Protein AF-A0A7S1YL96-F1 (afdb_monomer_lite)

Structure (mmCIF, N/CA/C/O backbone):
data_AF-A0A7S1YL96-F1
#
_entry.id   AF-A0A7S1YL96-F1
#
loop_
_atom_site.group_PDB
_atom_site.id
_atom_site.type_symbol
_atom_site.label_atom_id
_atom_site.label_alt_id
_atom_site.label_comp_id
_atom_site.label_asym_id
_atom_site.label_entity_id
_atom_site.label_seq_id
_atom_site.pdbx_PDB_ins_code
_atom_site.Cartn_x
_atom_site.Cartn_y
_atom_site.Cartn_z
_atom_site.occupancy
_atom_site.B_iso_or_equiv
_atom_site.auth_seq_id
_atom_site.auth_comp_id
_atom_site.auth_asym_id
_atom_site.auth_atom_id
_atom_site.pdbx_PDB_model_num
ATOM 1 N N . GLY A 1 1 ? -13.600 7.375 5.230 1.00 95.00 1 GLY A N 1
ATOM 2 C CA . GLY A 1 1 ? -12.886 7.083 3.982 1.00 95.00 1 GLY A CA 1
ATOM 3 C C . GLY A 1 1 ? -12.081 5.820 4.158 1.00 95.00 1 GLY A C 1
ATOM 4 O O . GLY A 1 1 ? -11.475 5.630 5.206 1.00 95.00 1 GLY A O 1
ATOM 5 N N . SER A 1 2 ? -12.085 4.981 3.136 1.00 96.31 2 SER A N 1
ATOM 6 C CA . SER A 1 2 ? -11.502 3.637 3.082 1.00 96.31 2 SER A CA 1
ATOM 7 C C . SER A 1 2 ? -10.319 3.563 2.106 1.00 96.31 2 SER A C 1
ATOM 9 O O . SER A 1 2 ? -10.085 2.557 1.444 1.00 96.31 2 SER A O 1
ATOM 11 N N . GLY A 1 3 ? -9.554 4.652 2.008 1.00 94.75 3 GLY A N 1
ATOM 12 C CA . GLY A 1 3 ? -8.243 4.634 1.361 1.00 94.75 3 GLY A CA 1
ATOM 13 C C . GLY A 1 3 ? -7.194 3.932 2.224 1.00 94.75 3 GLY A C 1
ATOM 14 O O . GLY A 1 3 ? -7.450 3.626 3.390 1.00 94.75 3 GLY A O 1
ATOM 15 N N . LEU A 1 4 ? -5.990 3.763 1.672 1.00 93.19 4 LEU A N 1
ATOM 16 C CA . LEU A 1 4 ? -4.865 3.076 2.316 1.00 93.19 4 LEU A CA 1
ATOM 17 C C . LEU A 1 4 ? -4.662 3.492 3.783 1.00 93.19 4 LEU A C 1
ATOM 19 O O . LEU A 1 4 ? -4.695 2.653 4.670 1.00 93.19 4 LEU A O 1
ATOM 23 N N . ALA A 1 5 ? -4.559 4.795 4.063 1.00 95.00 5 ALA A N 1
ATOM 24 C CA . ALA A 1 5 ? -4.358 5.296 5.426 1.00 95.00 5 ALA A CA 1
ATOM 25 C C . ALA A 1 5 ? -5.534 4.988 6.375 1.00 95.00 5 ALA A C 1
ATOM 27 O O . ALA A 1 5 ? -5.323 4.644 7.538 1.00 95.00 5 ALA A O 1
ATOM 28 N N . GLY A 1 6 ? -6.772 5.104 5.883 1.00 97.38 6 GLY A N 1
ATOM 29 C CA . GLY A 1 6 ? -7.975 4.835 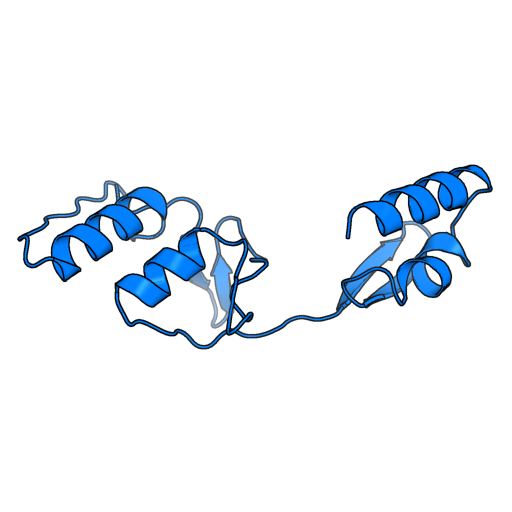6.673 1.00 97.38 6 GLY A CA 1
ATOM 30 C C . GLY A 1 6 ? -8.118 3.352 7.006 1.00 97.38 6 GLY A C 1
ATOM 31 O O . GLY A 1 6 ? -8.385 3.008 8.155 1.00 97.38 6 GLY A O 1
ATOM 32 N N . LEU A 1 7 ? -7.871 2.484 6.021 1.00 96.94 7 LEU A N 1
ATOM 33 C CA . LEU A 1 7 ? -7.883 1.035 6.203 1.00 96.94 7 LEU A CA 1
ATOM 34 C C . LEU A 1 7 ? -6.730 0.560 7.089 1.00 96.94 7 LEU A C 1
ATOM 36 O O . LEU A 1 7 ? -6.976 -0.243 7.978 1.00 96.94 7 LEU A O 1
ATOM 40 N N . SER A 1 8 ? -5.517 1.103 6.943 1.00 96.94 8 SER A N 1
ATOM 41 C CA . SER A 1 8 ? -4.398 0.782 7.839 1.00 96.94 8 SER A CA 1
ATOM 42 C C . SER A 1 8 ? -4.710 1.136 9.291 1.00 96.94 8 SER A C 1
ATOM 44 O O . SER A 1 8 ? -4.498 0.324 10.187 1.00 96.94 8 SER A O 1
ATOM 46 N N . CYS A 1 9 ? -5.261 2.328 9.539 1.00 97.69 9 CYS A N 1
ATOM 47 C CA . CYS A 1 9 ? -5.671 2.738 10.882 1.00 97.69 9 CYS A CA 1
ATOM 48 C C . CYS A 1 9 ? -6.765 1.815 11.443 1.00 97.69 9 CYS A C 1
ATOM 50 O O . CYS A 1 9 ? -6.659 1.333 12.571 1.00 97.69 9 CYS A O 1
ATOM 52 N N . ALA A 1 10 ? -7.792 1.526 10.640 1.00 98.19 10 ALA A N 1
ATOM 53 C CA . ALA A 1 10 ? -8.884 0.649 11.038 1.00 98.19 10 ALA A CA 1
ATOM 54 C C . ALA A 1 10 ? -8.411 -0.779 11.336 1.00 98.19 10 ALA A C 1
ATOM 56 O O . ALA A 1 10 ? -8.838 -1.353 12.336 1.00 98.19 10 ALA A O 1
ATOM 57 N N . ALA A 1 11 ? -7.513 -1.327 10.514 1.00 97.75 11 ALA A N 1
ATOM 58 C CA . ALA A 1 11 ? -6.943 -2.656 10.692 1.00 97.75 11 ALA A CA 1
ATOM 59 C C . ALA A 1 11 ? -6.138 -2.744 11.994 1.00 97.75 11 ALA A C 1
ATOM 61 O O . ALA A 1 11 ? -6.393 -3.630 12.804 1.00 97.75 11 ALA A O 1
ATOM 62 N N . LEU A 1 12 ? -5.254 -1.775 12.259 1.00 98.19 12 LEU A N 1
ATOM 63 C CA . LEU A 1 12 ? -4.472 -1.725 13.500 1.00 98.19 12 LEU A CA 1
ATOM 64 C C . LEU A 1 12 ? -5.364 -1.613 14.745 1.00 98.19 12 LEU A C 1
ATOM 66 O O . LEU A 1 12 ? -5.167 -2.338 15.718 1.00 98.19 12 LEU A O 1
ATOM 70 N N . LEU A 1 13 ? -6.367 -0.729 14.720 1.00 98.38 13 LEU A N 1
ATOM 71 C CA . LEU A 1 13 ? -7.308 -0.568 15.833 1.00 98.38 13 LEU A CA 1
ATOM 72 C C . LEU A 1 13 ? -8.145 -1.833 16.066 1.00 98.38 13 LEU A C 1
ATOM 74 O O . LEU A 1 13 ? -8.365 -2.220 17.215 1.00 98.38 13 LEU A O 1
ATOM 78 N N . SER A 1 14 ? -8.585 -2.480 14.987 1.00 97.88 14 SER A N 1
ATOM 79 C CA . SER A 1 14 ? -9.344 -3.732 15.063 1.00 97.88 14 SER A CA 1
ATOM 80 C C . SER A 1 14 ? -8.483 -4.867 15.613 1.00 97.88 14 SER A C 1
ATOM 82 O O . SER A 1 14 ? -8.940 -5.607 16.481 1.00 97.88 14 SER A O 1
ATOM 84 N N . HIS A 1 15 ? -7.219 -4.953 15.188 1.00 97.75 15 HIS A N 1
ATOM 85 C CA . HIS A 1 15 ? -6.262 -5.952 15.662 1.00 97.75 15 HIS A CA 1
ATOM 86 C C . HIS A 1 15 ? -6.008 -5.840 17.177 1.00 97.75 15 HIS A C 1
ATOM 88 O O . HIS A 1 15 ? -5.922 -6.851 17.865 1.00 97.75 15 HIS A O 1
ATOM 94 N N . VAL A 1 16 ? -6.01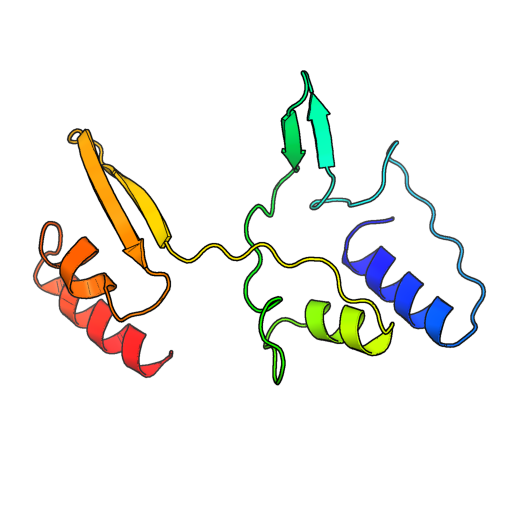1 -4.626 17.747 1.00 97.56 16 VAL A N 1
ATOM 95 C CA . VAL A 1 16 ? -5.918 -4.419 19.211 1.00 97.56 16 VAL A CA 1
ATOM 96 C C . VAL A 1 16 ? -7.271 -4.500 19.944 1.00 97.56 16 VAL A C 1
ATOM 98 O O . VAL A 1 16 ? -7.407 -4.020 21.073 1.00 97.56 16 VAL A O 1
ATOM 101 N N . GLY A 1 17 ? -8.292 -5.091 19.316 1.00 97.94 17 GLY A N 1
ATOM 102 C CA . GLY A 1 17 ? -9.580 -5.411 19.938 1.00 97.94 17 GLY A CA 1
ATOM 103 C C . GLY A 1 17 ? -10.579 -4.254 20.016 1.00 97.94 17 GLY A C 1
ATOM 104 O O . GLY A 1 17 ? -11.496 -4.290 20.840 1.00 97.94 17 GLY A O 1
ATOM 105 N N . ARG A 1 18 ? -10.424 -3.200 19.204 1.00 98.50 18 ARG A N 1
ATOM 106 C CA . ARG A 1 18 ? -11.418 -2.116 19.123 1.00 98.50 18 ARG A CA 1
ATOM 107 C C . ARG A 1 18 ? -12.472 -2.420 18.066 1.00 98.50 18 ARG A C 1
ATOM 109 O O . ARG A 1 18 ? -12.159 -2.863 16.970 1.00 98.50 18 ARG A O 1
ATOM 116 N N . THR A 1 19 ? -13.723 -2.082 18.363 1.00 98.44 19 THR A N 1
ATOM 117 C CA . THR A 1 19 ? -14.783 -2.049 17.350 1.00 98.44 19 THR A CA 1
ATOM 118 C C . THR A 1 19 ? -14.612 -0.805 16.482 1.00 98.44 19 THR A C 1
ATOM 120 O O . THR A 1 19 ? -14.681 0.314 16.992 1.00 98.44 19 THR A O 1
ATOM 123 N N . VAL A 1 20 ? -14.407 -0.991 15.178 1.00 98.31 20 VAL A N 1
ATOM 124 C CA . VAL A 1 20 ? -14.183 0.097 14.217 1.00 98.31 20 VAL A CA 1
ATOM 125 C C . VAL A 1 20 ? -15.251 0.068 13.127 1.00 98.31 20 VAL A C 1
ATOM 127 O O . VAL A 1 20 ? -15.545 -0.984 12.566 1.00 98.31 20 VAL A O 1
ATOM 130 N N . LEU A 1 21 ? -15.811 1.236 12.803 1.00 98.12 21 LEU A N 1
ATOM 131 C CA . LEU A 1 21 ? -16.674 1.436 11.641 1.00 98.12 21 LEU A CA 1
ATOM 132 C C . LEU A 1 21 ? -15.933 2.292 10.612 1.00 98.12 21 LEU A C 1
ATOM 134 O O . LEU A 1 21 ? -15.586 3.441 10.889 1.00 98.12 21 LEU A O 1
ATOM 138 N N . VAL A 1 22 ? -15.730 1.748 9.414 1.00 97.88 22 VAL A N 1
ATOM 139 C CA . VAL A 1 22 ? -15.211 2.497 8.265 1.00 97.88 22 VAL A CA 1
ATOM 140 C C . VAL A 1 22 ? -16.382 2.861 7.360 1.00 97.88 22 VAL A C 1
ATOM 142 O O . VAL A 1 22 ? -17.140 1.992 6.946 1.00 97.88 22 VAL A O 1
ATOM 145 N N . VAL A 1 23 ? -16.524 4.149 7.049 1.00 97.81 23 VAL A N 1
ATOM 146 C CA . VAL A 1 23 ? -17.539 4.654 6.112 1.00 97.81 23 VAL A CA 1
ATOM 147 C C . VAL A 1 23 ? -16.842 5.190 4.869 1.00 97.81 23 VAL A C 1
ATOM 149 O O . VAL A 1 23 ? -15.893 5.974 4.981 1.00 97.81 23 VAL A O 1
ATOM 152 N N . GLU A 1 24 ? -17.304 4.772 3.698 1.00 96.50 24 GLU A N 1
ATOM 153 C CA . GLU A 1 24 ? -16.816 5.202 2.388 1.00 96.50 24 GLU A CA 1
ATOM 154 C C . GLU A 1 24 ? -17.920 5.965 1.650 1.00 96.50 24 GLU A C 1
ATOM 156 O O . GLU A 1 24 ? -19.090 5.609 1.748 1.00 96.50 24 GLU A O 1
ATOM 161 N N . SER A 1 25 ? -17.551 7.051 0.968 1.00 96.31 25 SER A N 1
ATOM 162 C CA . SER A 1 25 ? -18.469 7.835 0.135 1.00 96.31 25 SER A CA 1
ATOM 163 C C . SER A 1 25 ? -18.622 7.261 -1.273 1.00 96.31 25 SER A C 1
ATOM 165 O O . SER A 1 25 ? -19.636 7.510 -1.920 1.00 96.31 25 SER A O 1
ATOM 167 N N . HIS A 1 26 ? -17.612 6.532 -1.748 1.00 92.19 26 HIS A N 1
ATOM 168 C CA . HIS A 1 26 ? -17.648 5.778 -2.996 1.00 92.19 26 HIS A CA 1
ATOM 169 C C . HIS A 1 26 ? -18.336 4.413 -2.831 1.00 92.19 26 HIS A C 1
ATOM 171 O O . HIS A 1 26 ? -18.674 3.977 -1.732 1.00 92.19 26 HIS A O 1
ATOM 177 N N . ASP A 1 27 ? -18.551 3.738 -3.954 1.00 91.88 27 ASP A N 1
ATOM 178 C CA . ASP A 1 27 ? -19.165 2.414 -4.056 1.00 91.88 27 ASP A CA 1
ATOM 179 C C . ASP A 1 27 ? -18.224 1.264 -3.667 1.00 91.88 27 ASP A C 1
ATOM 181 O O . ASP A 1 27 ? -18.684 0.146 -3.428 1.00 91.88 27 ASP A O 1
ATOM 185 N N . ALA A 1 28 ? -16.922 1.529 -3.567 1.00 91.50 28 ALA A N 1
ATOM 186 C CA . ALA A 1 28 ? -15.919 0.531 -3.240 1.00 91.50 28 ALA A CA 1
ATOM 187 C C . ALA A 1 28 ? -14.748 1.112 -2.429 1.00 91.50 28 ALA A C 1
ATOM 189 O O . ALA A 1 28 ? -14.438 2.304 -2.535 1.00 91.50 28 ALA A O 1
ATOM 190 N N . PRO A 1 29 ? -14.065 0.272 -1.628 1.00 93.81 29 PRO A N 1
ATOM 191 C CA . PRO A 1 29 ? -12.897 0.695 -0.878 1.00 93.81 29 PRO A CA 1
ATOM 192 C C . PRO A 1 29 ? -11.638 0.817 -1.745 1.00 93.81 29 PRO A C 1
ATOM 194 O O . PRO A 1 29 ? -11.594 0.378 -2.895 1.00 93.81 29 PRO A O 1
ATOM 197 N N . GLY A 1 30 ? -10.592 1.406 -1.161 1.00 92.00 30 GLY A N 1
ATOM 198 C CA . GLY A 1 30 ? -9.247 1.491 -1.740 1.00 92.00 30 GLY A CA 1
ATOM 199 C C . GLY A 1 30 ? -8.762 2.920 -1.985 1.00 92.00 30 GLY A C 1
ATOM 200 O O . GLY A 1 30 ? -7.556 3.172 -1.958 1.00 92.00 30 GLY A O 1
ATOM 201 N N . GLY A 1 31 ? -9.665 3.894 -2.146 1.00 91.50 31 GLY A N 1
ATOM 202 C CA . GLY A 1 31 ? -9.289 5.278 -2.461 1.00 91.50 31 GLY A CA 1
ATOM 203 C C . GLY A 1 31 ? -8.422 5.339 -3.725 1.00 91.50 31 GLY A C 1
ATOM 204 O O . GLY A 1 31 ? -8.810 4.811 -4.758 1.00 91.50 31 GLY A O 1
ATOM 205 N N . CYS A 1 32 ? -7.218 5.919 -3.647 1.00 89.75 32 CYS A N 1
ATOM 206 C CA . CYS A 1 32 ? -6.283 5.943 -4.783 1.00 89.75 32 CYS A CA 1
ATOM 207 C C . CYS A 1 32 ? -5.739 4.558 -5.188 1.00 89.75 32 CYS A C 1
ATOM 209 O O . CYS A 1 32 ? -5.186 4.440 -6.278 1.00 89.75 32 CYS A O 1
ATOM 211 N N . ALA A 1 33 ? -5.882 3.538 -4.337 1.00 89.94 33 ALA A N 1
ATOM 212 C CA . ALA A 1 33 ? -5.509 2.146 -4.603 1.00 89.94 33 ALA A CA 1
ATOM 213 C C . ALA A 1 33 ? -6.731 1.272 -4.953 1.00 89.94 33 ALA A C 1
ATOM 215 O O . ALA A 1 33 ? -6.702 0.056 -4.789 1.00 89.94 33 ALA A O 1
ATOM 216 N N . HIS A 1 34 ? -7.839 1.890 -5.368 1.00 91.25 34 HIS A N 1
ATOM 217 C CA . HIS A 1 34 ? -9.048 1.179 -5.760 1.00 91.25 34 HIS A CA 1
ATOM 218 C C . HIS A 1 34 ? -8.826 0.357 -7.041 1.00 91.25 34 HIS A C 1
ATOM 220 O O . HIS A 1 34 ? -8.117 0.791 -7.954 1.00 91.25 34 HIS A O 1
ATOM 226 N N . THR A 1 35 ? -9.470 -0.810 -7.114 1.00 91.19 35 THR A N 1
ATOM 227 C CA . THR A 1 35 ? -9.413 -1.726 -8.255 1.00 91.19 35 THR A CA 1
ATOM 228 C C . THR A 1 35 ? -10.802 -2.051 -8.792 1.00 91.19 35 THR A C 1
ATOM 230 O O . THR A 1 35 ? -11.774 -2.138 -8.042 1.00 91.19 35 THR A O 1
ATOM 233 N N . TRP A 1 36 ? -10.900 -2.263 -10.104 1.00 92.69 36 TRP A N 1
ATOM 234 C CA . TRP A 1 36 ? -12.138 -2.685 -10.759 1.00 92.69 36 TRP A CA 1
ATOM 235 C C . TRP A 1 36 ? -11.861 -3.714 -11.852 1.00 92.69 36 TRP A C 1
ATOM 237 O O . TRP A 1 36 ? -10.766 -3.784 -12.412 1.00 92.69 36 TRP A O 1
ATOM 247 N N . GLU A 1 37 ? -12.877 -4.505 -12.187 1.00 94.88 37 GLU A N 1
ATOM 248 C CA . GLU A 1 37 ? -12.812 -5.455 -13.294 1.00 94.88 37 GLU A CA 1
ATOM 249 C C . GLU A 1 37 ? -13.566 -4.913 -14.512 1.00 94.88 37 GLU A C 1
ATOM 251 O O . GLU A 1 37 ? -14.673 -4.379 -14.409 1.00 94.88 37 GLU A O 1
ATOM 256 N N . ARG A 1 38 ? -12.983 -5.059 -15.704 1.00 94.62 38 ARG A N 1
ATOM 257 C CA . ARG A 1 38 ? -13.669 -4.757 -16.962 1.00 94.62 38 ARG A CA 1
ATOM 258 C C . ARG A 1 38 ? -13.241 -5.734 -18.047 1.00 94.62 38 ARG A C 1
ATOM 260 O O . ARG A 1 38 ? -12.084 -5.758 -18.447 1.00 94.62 38 ARG A O 1
ATOM 267 N N . ARG A 1 39 ? -14.208 -6.482 -18.594 1.00 96.88 39 ARG A N 1
ATOM 268 C CA . ARG A 1 39 ? -13.993 -7.471 -19.673 1.00 96.88 39 ARG A CA 1
ATOM 269 C C . ARG A 1 39 ? -12.969 -8.563 -19.299 1.00 96.88 39 ARG A C 1
ATOM 271 O O . ARG A 1 39 ? -12.174 -8.945 -20.149 1.00 96.88 39 ARG A O 1
ATOM 278 N N . GLY A 1 40 ? -12.980 -9.036 -18.050 1.00 97.06 40 GLY A N 1
ATOM 279 C CA . GLY A 1 40 ? -12.049 -10.060 -17.557 1.00 97.06 40 GLY A CA 1
ATOM 280 C C . GLY A 1 40 ? -10.635 -9.554 -17.251 1.00 97.06 40 GLY A C 1
ATOM 281 O O . GLY A 1 40 ? -9.749 -10.360 -16.988 1.00 97.06 40 GLY A O 1
ATOM 282 N N . PHE A 1 41 ? -10.407 -8.238 -17.300 1.00 94.25 41 PHE A N 1
ATOM 283 C CA . PHE A 1 41 ? -9.147 -7.614 -16.900 1.00 94.25 41 PHE A CA 1
ATOM 284 C C . PHE A 1 41 ? -9.334 -6.855 -15.588 1.00 94.25 41 PHE A C 1
ATOM 286 O O . PHE A 1 41 ? -10.335 -6.153 -15.420 1.00 94.25 41 PHE A O 1
ATOM 293 N N . HIS A 1 42 ? -8.347 -6.964 -14.701 1.00 91.44 42 HIS A N 1
ATOM 294 C CA . HIS A 1 42 ? -8.267 -6.186 -13.470 1.00 91.44 42 HIS A CA 1
ATOM 295 C C . HIS A 1 42 ? -7.487 -4.897 -13.721 1.00 91.44 42 HIS A C 1
ATOM 297 O O . HIS A 1 42 ? -6.423 -4.913 -14.339 1.00 91.44 42 HIS A O 1
ATOM 303 N N . PHE A 1 43 ? -8.032 -3.788 -13.241 1.00 91.31 43 PHE A N 1
ATOM 304 C CA . PHE A 1 43 ? -7.446 -2.459 -13.341 1.00 91.31 43 PHE A CA 1
ATOM 305 C C . PHE A 1 43 ? -7.363 -1.829 -11.958 1.00 91.31 43 PHE A C 1
ATOM 307 O O . PHE A 1 43 ? -8.120 -2.188 -11.057 1.00 91.31 43 PHE A O 1
ATOM 314 N N . GLU A 1 44 ? -6.492 -0.839 -11.823 1.00 89.38 44 GLU A N 1
ATOM 315 C CA . GLU A 1 44 ? -6.339 -0.037 -10.616 1.00 89.38 44 GLU A CA 1
ATOM 316 C C . GLU A 1 44 ? -6.249 1.452 -10.954 1.00 89.38 44 GLU A C 1
ATOM 318 O O . GLU A 1 44 ? -5.920 1.836 -12.079 1.00 89.38 44 GLU A O 1
ATOM 323 N N . SER A 1 45 ? -6.559 2.305 -9.980 1.00 86.19 45 SER A N 1
ATOM 324 C CA . SER A 1 45 ? -6.669 3.749 -10.205 1.00 86.19 45 SER A CA 1
ATOM 325 C C . SER A 1 45 ? -5.342 4.513 -10.198 1.00 86.19 45 SER A C 1
ATOM 327 O O . SER A 1 45 ? -5.345 5.691 -10.554 1.00 86.19 45 SER A O 1
ATOM 329 N N . GLY A 1 46 ? -4.219 3.910 -9.792 1.00 80.00 46 GLY A N 1
ATOM 330 C CA . GLY A 1 46 ? -2.963 4.665 -9.707 1.00 80.00 46 GLY A CA 1
ATOM 331 C C . GLY A 1 46 ? -1.693 3.869 -9.403 1.00 80.00 46 GLY A C 1
ATOM 332 O O . GLY A 1 46 ? -0.827 3.777 -10.270 1.00 80.00 46 GLY A O 1
ATOM 333 N N . PRO A 1 47 ? -1.500 3.380 -8.171 1.00 78.62 47 PRO A N 1
ATOM 334 C CA . PRO A 1 47 ? -0.230 2.798 -7.748 1.00 78.62 47 PRO A CA 1
ATOM 335 C C . PRO A 1 47 ? -0.033 1.378 -8.295 1.00 78.62 47 PRO A C 1
ATOM 337 O O . PRO A 1 47 ? -0.316 0.414 -7.601 1.00 78.62 47 PRO A O 1
ATOM 340 N N . SER A 1 48 ? 0.527 1.260 -9.502 1.00 76.38 48 SER A N 1
ATOM 341 C CA . SER A 1 48 ? 0.764 -0.048 -10.139 1.00 76.38 48 SER A CA 1
ATOM 342 C C . SER A 1 48 ? 1.999 -0.802 -9.681 1.00 76.38 48 SER A C 1
ATOM 344 O O . SER A 1 48 ? 2.179 -1.969 -10.022 1.00 76.38 48 SER A O 1
ATOM 346 N N . LEU A 1 49 ? 2.875 -0.147 -8.924 1.00 83.31 49 LEU A N 1
ATOM 347 C CA . LEU A 1 49 ? 4.082 -0.757 -8.391 1.00 83.31 49 LEU A CA 1
ATOM 348 C C . LEU A 1 49 ? 4.267 -0.320 -6.951 1.00 83.31 49 LEU A C 1
ATOM 350 O O . LEU A 1 49 ? 4.212 0.868 -6.630 1.00 83.31 49 LEU A O 1
ATOM 354 N N . TYR A 1 50 ? 4.549 -1.299 -6.102 1.00 86.00 50 TYR A N 1
ATOM 355 C CA . TYR A 1 50 ? 4.858 -1.057 -4.712 1.00 86.00 50 TYR A CA 1
ATOM 356 C C . TYR A 1 50 ? 6.195 -1.684 -4.335 1.00 86.00 50 TYR A C 1
ATOM 358 O O . TYR A 1 50 ? 6.374 -2.901 -4.386 1.00 86.00 50 TYR A O 1
ATOM 366 N N . SER A 1 51 ? 7.125 -0.847 -3.896 1.00 87.94 51 SER A N 1
ATOM 367 C CA . SER A 1 51 ? 8.456 -1.293 -3.491 1.00 87.94 51 SER A CA 1
ATOM 368 C C . SER A 1 51 ? 8.472 -1.771 -2.040 1.00 87.94 51 SER A C 1
ATOM 370 O O . SER A 1 51 ? 7.773 -1.233 -1.183 1.00 87.94 51 SER A O 1
ATOM 372 N N . GLY A 1 52 ? 9.303 -2.772 -1.747 1.00 88.44 52 GLY A N 1
ATOM 373 C CA . GLY A 1 52 ? 9.614 -3.196 -0.379 1.00 88.44 52 GLY A CA 1
ATOM 374 C C . GLY A 1 52 ? 8.657 -4.208 0.261 1.00 88.44 52 GLY A C 1
ATOM 375 O O . GLY A 1 52 ? 8.970 -4.696 1.341 1.00 88.44 52 GLY A O 1
ATOM 376 N N . PHE A 1 53 ? 7.539 -4.591 -0.362 1.00 89.38 53 PHE A N 1
ATOM 377 C CA . PHE A 1 53 ? 6.606 -5.556 0.252 1.00 89.38 53 PHE A CA 1
ATOM 378 C 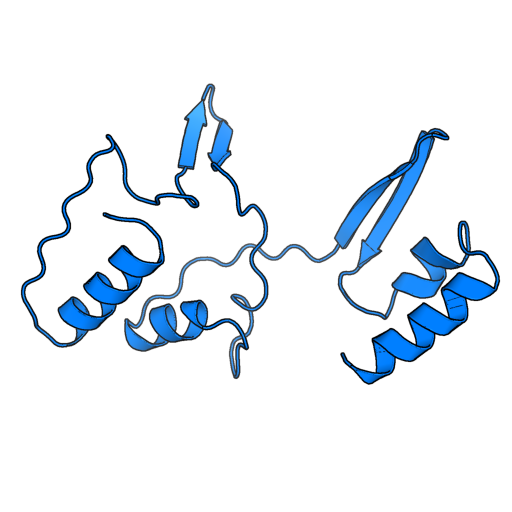C . PHE A 1 53 ? 7.103 -7.001 0.281 1.00 89.38 53 PHE A C 1
ATOM 380 O O . PHE A 1 53 ? 6.768 -7.744 1.200 1.00 89.38 53 PHE A O 1
ATOM 387 N N . SER A 1 54 ? 7.919 -7.394 -0.696 1.00 85.06 54 SER A N 1
ATOM 388 C CA . SER A 1 54 ? 8.433 -8.761 -0.805 1.00 85.06 54 SER A CA 1
ATOM 389 C C . SER A 1 54 ? 9.652 -9.039 0.082 1.00 85.06 54 SER A C 1
ATOM 391 O O . SER A 1 54 ? 10.173 -10.153 0.076 1.00 85.06 54 SER A O 1
ATOM 393 N N . LEU A 1 55 ? 10.164 -8.029 0.794 1.00 82.50 55 LEU A N 1
ATOM 394 C CA . LEU A 1 55 ? 11.263 -8.213 1.737 1.00 82.50 55 LEU A CA 1
ATOM 395 C C . LEU A 1 55 ? 10.723 -8.909 2.988 1.00 82.50 55 LEU A C 1
ATOM 397 O O . LEU A 1 55 ? 9.754 -8.441 3.588 1.00 82.50 55 LEU A O 1
ATOM 401 N N . LYS A 1 56 ? 11.349 -10.029 3.363 1.00 75.88 56 LYS A N 1
ATOM 402 C CA . LYS A 1 56 ? 10.960 -10.797 4.555 1.00 75.88 56 LYS A CA 1
ATOM 403 C C . LYS A 1 56 ? 11.246 -10.022 5.839 1.00 75.88 56 LYS A C 1
ATOM 405 O O . LYS A 1 56 ? 10.369 -9.909 6.687 1.00 75.88 56 LYS A O 1
ATOM 410 N N . ASP A 1 57 ? 12.437 -9.434 5.918 1.00 80.12 57 ASP A N 1
ATOM 411 C CA . ASP A 1 57 ? 12.927 -8.718 7.091 1.00 80.12 57 ASP A CA 1
ATOM 412 C C . ASP A 1 57 ? 13.321 -7.285 6.714 1.00 80.12 57 ASP A C 1
ATOM 414 O O . ASP A 1 57 ? 13.869 -7.048 5.637 1.00 80.12 57 ASP A O 1
ATOM 418 N N . GLY A 1 58 ? 13.051 -6.327 7.606 1.00 78.00 58 GLY A N 1
ATOM 419 C CA . GLY A 1 58 ? 13.566 -4.958 7.481 1.00 78.00 58 GLY A CA 1
ATOM 420 C C . GLY A 1 58 ? 13.030 -4.166 6.284 1.00 78.00 58 GLY A C 1
ATOM 421 O O . GLY A 1 58 ? 13.772 -3.389 5.687 1.00 78.00 58 GLY A O 1
ATOM 422 N N . SER A 1 59 ? 11.758 -4.352 5.913 1.00 88.19 59 SER A N 1
ATOM 423 C CA . SER A 1 59 ? 11.157 -3.585 4.819 1.00 88.19 59 SER A CA 1
ATOM 424 C C . SER A 1 59 ? 11.176 -2.073 5.106 1.00 88.19 59 SER A C 1
ATOM 426 O O . SER A 1 59 ? 10.707 -1.650 6.165 1.00 88.19 59 SER A O 1
ATOM 428 N N . PRO A 1 60 ? 11.630 -1.229 4.159 1.00 85.69 60 PRO A N 1
ATOM 429 C CA . PRO A 1 60 ? 11.519 0.221 4.284 1.00 85.69 60 PRO A CA 1
ATOM 430 C C . PRO A 1 60 ? 10.091 0.718 4.002 1.00 85.69 60 PRO A C 1
ATOM 432 O O . PRO A 1 60 ? 9.815 1.908 4.144 1.00 85.69 60 PRO A O 1
ATOM 435 N N . ASN A 1 61 ? 9.176 -0.164 3.573 1.00 90.88 61 ASN A N 1
ATOM 436 C CA . ASN A 1 61 ? 7.802 0.206 3.272 1.00 90.88 61 ASN A CA 1
ATOM 437 C C . ASN A 1 61 ? 6.956 0.199 4.558 1.00 90.88 61 ASN A C 1
ATOM 439 O O . ASN A 1 61 ? 6.689 -0.871 5.109 1.00 90.88 61 ASN A O 1
ATOM 443 N N . PRO A 1 62 ? 6.452 1.356 5.023 1.00 91.00 62 PRO A N 1
ATOM 444 C CA . PRO A 1 62 ? 5.697 1.423 6.270 1.00 91.00 62 PRO A CA 1
ATOM 445 C C . PRO A 1 62 ? 4.393 0.619 6.233 1.00 91.00 62 PRO A C 1
ATOM 447 O O . PRO A 1 62 ? 3.925 0.178 7.279 1.00 91.00 62 PRO A O 1
ATOM 450 N N . LEU A 1 63 ? 3.804 0.384 5.055 1.00 92.12 63 LEU A N 1
ATOM 451 C CA . LEU A 1 63 ? 2.614 -0.455 4.952 1.00 92.12 63 LEU A CA 1
ATOM 452 C C . LEU A 1 63 ? 2.945 -1.943 5.144 1.00 92.12 63 LEU A C 1
ATOM 454 O O . LEU A 1 63 ? 2.109 -2.671 5.669 1.00 92.12 63 LEU A O 1
ATOM 458 N N . LYS A 1 64 ? 4.159 -2.402 4.805 1.00 92.56 64 LYS A N 1
ATOM 459 C CA . LYS A 1 64 ? 4.588 -3.778 5.117 1.00 92.56 64 LYS A CA 1
ATOM 460 C C . LYS A 1 64 ? 4.589 -4.013 6.627 1.00 92.56 64 LYS A C 1
ATOM 462 O O . LYS A 1 64 ? 4.117 -5.052 7.074 1.00 92.56 64 LYS A O 1
ATOM 467 N N . ASN A 1 65 ? 5.005 -3.013 7.404 1.00 91.69 65 ASN A N 1
ATOM 468 C CA . ASN A 1 65 ? 4.944 -3.078 8.865 1.00 91.69 65 ASN A CA 1
ATOM 469 C C . ASN A 1 65 ? 3.498 -3.215 9.361 1.00 91.69 65 ASN A C 1
ATOM 471 O O . ASN A 1 65 ? 3.249 -3.955 10.304 1.00 91.69 65 ASN A O 1
ATOM 475 N N . VAL A 1 66 ? 2.533 -2.542 8.719 1.00 95.06 66 VAL A N 1
ATOM 476 C CA . VAL A 1 66 ? 1.108 -2.696 9.061 1.00 95.06 66 VAL A CA 1
ATOM 477 C C . VAL A 1 66 ? 0.657 -4.136 8.842 1.00 95.06 66 VAL A C 1
ATOM 479 O O . VAL A 1 66 ? 0.098 -4.711 9.768 1.00 95.06 66 VAL A O 1
ATOM 482 N N . PHE A 1 67 ? 0.939 -4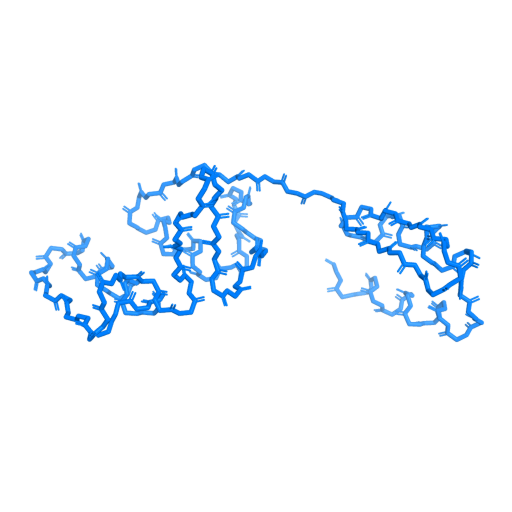.721 7.672 1.00 94.44 67 PHE A N 1
ATOM 483 C CA . PHE A 1 67 ? 0.625 -6.123 7.366 1.00 94.44 67 PHE A CA 1
ATOM 484 C C . PHE A 1 67 ? 1.232 -7.091 8.390 1.00 94.44 67 PHE A C 1
ATOM 486 O O . PHE A 1 67 ? 0.526 -7.940 8.923 1.00 94.44 67 PHE A O 1
ATOM 493 N N . GLN A 1 68 ? 2.500 -6.889 8.755 1.00 92.19 68 GLN A N 1
ATOM 494 C CA . GLN A 1 68 ? 3.168 -7.695 9.779 1.00 92.19 68 GLN A CA 1
ATOM 495 C C . GLN A 1 68 ? 2.522 -7.556 11.163 1.00 92.19 68 GLN A C 1
ATOM 497 O O . GLN A 1 68 ? 2.356 -8.558 11.849 1.00 92.19 68 GLN A O 1
ATOM 502 N N . ILE A 1 69 ? 2.143 -6.339 11.576 1.00 94.62 69 ILE A N 1
ATOM 503 C CA . ILE A 1 69 ? 1.481 -6.106 12.870 1.00 94.62 69 ILE A CA 1
ATOM 504 C C . ILE A 1 69 ? 0.125 -6.800 12.917 1.00 94.62 69 ILE A C 1
ATOM 506 O O . ILE A 1 69 ? -0.219 -7.366 13.945 1.00 94.62 69 ILE A O 1
ATOM 510 N N . ILE A 1 70 ? -0.647 -6.743 11.830 1.00 96.31 70 ILE A N 1
ATOM 511 C CA . ILE A 1 70 ? -1.965 -7.384 11.780 1.00 96.31 70 ILE A CA 1
ATOM 512 C C . ILE A 1 70 ? -1.895 -8.882 11.454 1.00 96.31 70 ILE A C 1
ATOM 514 O O . ILE A 1 70 ? -2.944 -9.507 11.347 1.00 96.31 70 ILE A O 1
ATOM 518 N N . GLU A 1 71 ? -0.684 -9.434 11.327 1.00 94.81 71 GLU A N 1
ATOM 519 C CA . GLU A 1 71 ? -0.402 -10.840 11.013 1.00 94.81 71 GLU A CA 1
ATOM 520 C C . GLU A 1 71 ? -0.974 -11.308 9.660 1.00 94.81 71 GLU A C 1
ATOM 522 O O . GLU A 1 71 ? -1.314 -12.475 9.481 1.00 94.81 71 GLU A O 1
ATOM 527 N N . GLU A 1 72 ? -1.037 -10.403 8.680 1.00 93.69 72 GLU A N 1
ATOM 528 C CA . GLU A 1 72 ? -1.502 -10.681 7.319 1.00 93.69 72 GLU A CA 1
ATOM 529 C C . GLU A 1 72 ? -0.333 -10.684 6.329 1.00 93.69 72 GLU A C 1
ATOM 531 O O . GLU A 1 72 ? 0.510 -9.787 6.338 1.00 93.69 72 GLU A O 1
ATOM 536 N N . GLU A 1 73 ? -0.308 -11.660 5.421 1.00 90.44 73 GLU A N 1
ATOM 537 C CA . GLU A 1 73 ? 0.734 -11.788 4.396 1.00 90.44 73 GLU A CA 1
ATOM 538 C C . GLU A 1 73 ? 0.100 -12.143 3.039 1.00 90.44 73 GLU A C 1
ATOM 540 O O . GLU A 1 73 ? -0.069 -13.321 2.713 1.00 90.44 73 GLU A O 1
ATOM 545 N N . PRO A 1 74 ? -0.281 -11.130 2.238 1.00 89.94 74 PRO A N 1
ATOM 546 C CA . PRO A 1 74 ? -0.740 -11.333 0.870 1.00 89.94 74 PRO A CA 1
ATOM 547 C C . PRO A 1 74 ? 0.325 -11.981 -0.021 1.00 89.94 74 PRO A C 1
ATOM 549 O O . PRO A 1 74 ? 1.526 -11.899 0.239 1.00 89.94 74 PRO A O 1
ATOM 552 N N . GLU A 1 75 ? -0.113 -12.563 -1.137 1.00 90.50 75 GLU A N 1
ATOM 553 C CA . GLU A 1 75 ? 0.807 -12.975 -2.194 1.00 90.50 75 GLU A CA 1
ATOM 554 C C . GLU A 1 75 ? 1.448 -11.740 -2.846 1.00 90.50 75 GLU A C 1
ATOM 556 O O . GLU A 1 75 ? 0.780 -10.933 -3.496 1.00 90.50 75 GLU A O 1
ATOM 561 N N . TRP A 1 76 ? 2.764 -11.602 -2.689 1.00 89.12 76 TRP A N 1
ATOM 562 C CA . TRP A 1 76 ? 3.537 -10.547 -3.339 1.00 89.12 76 TRP A CA 1
ATOM 563 C C . TRP A 1 76 ? 4.067 -11.029 -4.684 1.00 89.12 76 TRP A C 1
ATOM 565 O O . TRP A 1 76 ? 5.080 -11.727 -4.755 1.00 89.12 76 TRP A O 1
ATOM 575 N N . ILE A 1 77 ? 3.408 -10.618 -5.765 1.00 89.50 77 ILE A N 1
ATOM 576 C CA . ILE A 1 77 ? 3.893 -10.876 -7.121 1.00 89.50 77 ILE A CA 1
ATOM 577 C C . ILE A 1 77 ? 5.076 -9.944 -7.392 1.00 89.50 77 ILE A C 1
ATOM 579 O O . ILE A 1 77 ? 4.925 -8.724 -7.469 1.00 89.50 77 ILE A O 1
ATOM 583 N N . GLN A 1 78 ? 6.270 -10.523 -7.509 1.00 86.94 78 GLN A N 1
ATOM 584 C CA . GLN A 1 78 ? 7.488 -9.766 -7.764 1.00 86.94 78 GLN A CA 1
ATOM 585 C C . GLN A 1 78 ? 7.640 -9.437 -9.246 1.00 86.94 78 GLN A C 1
ATOM 587 O O . GLN A 1 78 ? 7.439 -10.277 -10.122 1.00 86.94 78 GLN A O 1
ATOM 592 N N . TYR A 1 79 ? 8.074 -8.211 -9.499 1.00 84.12 79 TYR A N 1
ATOM 593 C CA . TYR A 1 79 ? 8.528 -7.750 -10.797 1.00 84.12 79 TYR A CA 1
ATOM 594 C C . TYR A 1 79 ? 9.972 -7.287 -10.651 1.00 84.12 79 TYR A C 1
ATOM 596 O O . TYR A 1 79 ? 10.284 -6.544 -9.722 1.00 84.12 79 TYR A O 1
ATOM 604 N N . ASP A 1 80 ? 10.853 -7.744 -11.535 1.00 83.81 80 ASP A N 1
ATOM 605 C CA . ASP A 1 80 ? 12.300 -7.563 -11.403 1.00 83.81 80 ASP A CA 1
ATOM 606 C C . ASP A 1 80 ? 12.928 -6.767 -12.550 1.00 83.81 80 ASP A C 1
ATOM 608 O O . ASP A 1 80 ? 14.125 -6.498 -12.497 1.00 83.81 80 ASP A O 1
ATOM 612 N N . ARG A 1 81 ? 12.164 -6.363 -13.574 1.00 86.31 81 ARG A N 1
ATOM 613 C CA . ARG A 1 81 ? 12.703 -5.707 -14.777 1.00 86.31 81 ARG A CA 1
ATOM 614 C C . ARG A 1 81 ? 11.798 -4.627 -15.313 1.00 86.31 81 ARG A C 1
ATOM 616 O O . ARG A 1 81 ? 10.784 -4.981 -15.872 1.00 86.31 81 ARG A O 1
ATOM 623 N N . TRP A 1 82 ? 12.192 -3.362 -15.311 1.00 85.88 82 TRP A N 1
ATOM 624 C CA . TRP A 1 82 ? 11.427 -2.294 -15.965 1.00 85.88 82 TRP A CA 1
ATOM 625 C C . TRP A 1 82 ? 11.942 -2.028 -17.384 1.00 85.88 82 TRP A C 1
ATOM 627 O O . TRP A 1 82 ? 13.111 -2.249 -17.686 1.00 85.88 82 TRP A O 1
ATOM 637 N N . GLY A 1 83 ? 11.083 -1.546 -18.279 1.00 87.12 83 GLY A N 1
ATOM 638 C CA . GLY A 1 83 ? 11.476 -1.277 -19.659 1.00 87.12 83 GLY A CA 1
ATOM 639 C C . GLY A 1 83 ? 10.634 -0.205 -20.325 1.00 87.12 83 GLY A C 1
ATOM 640 O O . GLY A 1 83 ? 9.557 0.146 -19.846 1.00 87.12 83 GLY A O 1
ATOM 641 N N . THR A 1 84 ? 11.128 0.314 -21.445 1.00 86.75 84 THR A N 1
ATOM 642 C CA . THR A 1 84 ? 10.412 1.314 -22.243 1.00 86.75 84 THR A CA 1
ATOM 643 C C . THR A 1 84 ? 10.669 1.125 -23.734 1.00 86.75 84 THR A C 1
ATOM 645 O O . THR A 1 84 ? 11.626 0.461 -24.145 1.00 86.75 84 THR A O 1
ATOM 648 N N . VAL A 1 85 ? 9.803 1.730 -24.543 1.00 88.50 85 VAL A N 1
ATOM 649 C CA . VAL A 1 85 ? 10.015 1.915 -25.980 1.00 88.50 85 VAL A CA 1
ATOM 650 C C . VAL A 1 85 ? 10.404 3.372 -26.192 1.00 88.50 85 VAL A C 1
ATOM 652 O O . VAL A 1 85 ? 9.650 4.275 -25.830 1.00 88.50 85 VAL A O 1
ATOM 655 N N . LEU A 1 86 ? 11.586 3.603 -26.753 1.00 86.69 86 LEU A N 1
ATOM 656 C CA . LEU A 1 86 ? 12.085 4.941 -27.040 1.00 86.69 86 LEU A CA 1
ATOM 657 C C . LEU A 1 86 ? 11.449 5.506 -28.326 1.00 86.69 86 LEU A C 1
ATOM 659 O O . LEU A 1 86 ? 10.942 4.743 -29.154 1.00 86.69 86 LEU A O 1
ATOM 663 N N . PRO A 1 87 ? 11.471 6.840 -28.532 1.00 88.81 87 PRO A N 1
ATOM 664 C CA . PRO A 1 87 ? 10.876 7.470 -29.716 1.00 88.81 87 PRO A CA 1
ATOM 665 C C . PRO A 1 87 ? 11.454 6.997 -31.056 1.00 88.81 87 PRO A C 1
ATOM 667 O O . PRO A 1 87 ? 10.779 7.083 -32.078 1.00 88.81 87 PRO A O 1
ATOM 670 N N . ASP A 1 88 ? 12.689 6.493 -31.058 1.00 87.81 88 ASP A N 1
ATOM 671 C CA . ASP A 1 88 ? 13.350 5.910 -32.230 1.00 87.81 88 ASP A CA 1
ATOM 672 C C . ASP A 1 88 ? 12.935 4.449 -32.504 1.00 87.81 88 ASP A C 1
ATOM 674 O O . ASP A 1 88 ? 13.415 3.828 -33.452 1.00 87.81 88 ASP A O 1
ATOM 678 N N . GLY A 1 89 ? 12.031 3.895 -31.689 1.00 88.31 89 GLY A N 1
ATOM 679 C CA . GLY A 1 89 ? 11.535 2.525 -31.780 1.00 88.31 89 GLY A CA 1
ATOM 680 C C . GLY A 1 89 ? 12.417 1.483 -31.088 1.00 88.31 89 GLY A C 1
ATOM 681 O O . GLY A 1 89 ? 12.025 0.313 -31.028 1.00 88.31 89 GLY A O 1
ATOM 682 N N . SER A 1 90 ? 13.574 1.875 -30.545 1.00 86.94 90 SER A N 1
ATOM 683 C CA . SER A 1 90 ? 14.407 0.980 -29.744 1.00 86.94 90 SER A CA 1
ATOM 684 C C . SER A 1 90 ? 13.736 0.651 -28.406 1.00 86.94 90 SER A C 1
ATOM 686 O O . SER A 1 90 ? 12.854 1.365 -27.922 1.00 86.94 90 SER A O 1
ATOM 688 N N . L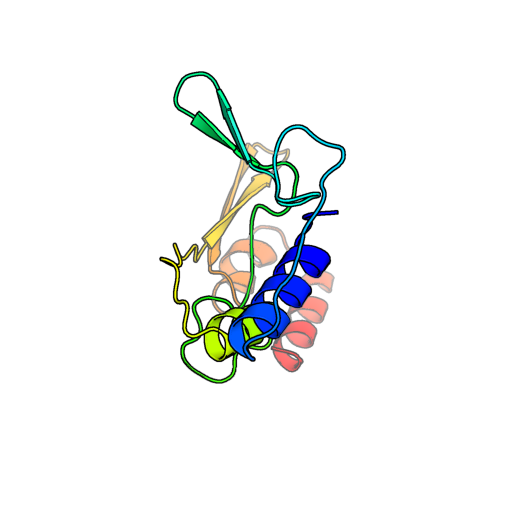YS A 1 91 ? 14.095 -0.498 -27.832 1.00 89.31 91 LYS A N 1
ATOM 689 C CA . LYS A 1 91 ? 13.498 -1.021 -26.600 1.00 89.31 91 LYS A CA 1
ATOM 690 C C . LYS A 1 91 ? 14.599 -1.435 -25.650 1.00 89.31 91 LYS A C 1
ATOM 692 O O . LYS A 1 91 ? 15.579 -2.035 -26.087 1.00 89.31 91 LYS A O 1
ATOM 697 N N . PHE A 1 92 ? 14.381 -1.214 -24.363 1.00 86.50 92 PHE A N 1
ATOM 698 C CA . PHE A 1 92 ? 15.217 -1.799 -23.324 1.00 86.50 92 PHE A CA 1
ATOM 699 C C . PHE A 1 92 ? 14.360 -2.385 -22.205 1.00 86.50 92 PHE A C 1
ATOM 701 O O . PHE A 1 92 ? 13.213 -1.978 -22.008 1.00 86.50 92 PHE A O 1
ATOM 708 N N . ALA A 1 93 ? 14.934 -3.341 -21.481 1.00 87.25 93 ALA A N 1
ATOM 709 C CA . ALA A 1 93 ? 14.391 -3.888 -20.247 1.00 87.25 93 ALA A CA 1
ATOM 710 C C . ALA A 1 93 ? 15.551 -4.090 -19.267 1.00 87.25 93 ALA A C 1
ATOM 712 O O . ALA A 1 93 ? 16.370 -4.987 -19.458 1.00 87.25 93 ALA A O 1
ATOM 713 N N . ALA A 1 94 ? 15.637 -3.238 -18.254 1.00 84.50 94 ALA A N 1
ATOM 714 C CA . ALA A 1 94 ? 16.684 -3.262 -17.247 1.00 84.50 94 ALA A CA 1
ATOM 715 C C . ALA A 1 94 ? 16.159 -3.912 -15.968 1.00 84.50 94 ALA A C 1
ATOM 717 O O . ALA A 1 94 ? 15.038 -3.630 -15.535 1.00 84.50 94 ALA A O 1
ATOM 718 N N . LYS A 1 95 ? 16.973 -4.766 -15.346 1.00 84.62 95 LYS A N 1
ATOM 719 C CA . LYS A 1 95 ? 16.699 -5.246 -13.990 1.00 84.62 95 LYS A CA 1
ATOM 720 C C . LYS A 1 95 ? 16.531 -4.064 -13.024 1.00 84.62 95 LYS A C 1
ATOM 722 O O . LYS A 1 95 ? 17.195 -3.039 -13.161 1.00 84.62 95 LYS A O 1
ATOM 727 N N . ILE A 1 96 ? 15.622 -4.186 -12.062 1.00 81.00 96 ILE A N 1
ATOM 728 C CA . ILE A 1 96 ? 15.474 -3.213 -10.977 1.00 81.00 96 ILE A CA 1
ATOM 729 C C . ILE A 1 96 ? 16.718 -3.300 -10.090 1.00 81.00 96 ILE A C 1
ATOM 731 O O . ILE A 1 96 ? 17.029 -4.363 -9.555 1.00 81.00 96 ILE A O 1
ATOM 735 N N . GLY A 1 97 ? 17.414 -2.175 -9.945 1.00 76.19 97 GLY A N 1
ATOM 736 C CA . GLY A 1 97 ? 18.685 -2.073 -9.232 1.00 76.19 97 GLY A CA 1
ATOM 737 C C . GLY A 1 97 ? 19.832 -1.608 -10.139 1.00 76.19 97 GLY A C 1
ATOM 738 O O . GLY A 1 97 ? 19.644 -1.432 -11.344 1.00 76.19 97 GLY A O 1
ATOM 739 N N . PRO A 1 98 ? 21.024 -1.386 -9.565 1.00 75.25 98 PRO A N 1
ATOM 740 C CA . PRO A 1 98 ? 22.154 -0.791 -10.282 1.00 75.25 98 PRO A CA 1
ATOM 741 C C . PRO A 1 98 ? 22.835 -1.746 -11.276 1.00 75.25 98 PRO A C 1
ATOM 743 O O . PRO A 1 98 ? 23.416 -1.298 -12.259 1.00 75.25 98 PRO A O 1
ATOM 746 N N . GLU A 1 99 ? 22.734 -3.061 -11.053 1.00 77.62 99 GLU A N 1
ATOM 747 C CA . GLU A 1 99 ? 23.532 -4.104 -11.724 1.00 77.62 99 GLU A CA 1
ATOM 748 C C . GLU A 1 99 ? 23.519 -4.038 -13.260 1.00 77.62 99 GLU A C 1
ATOM 750 O O . GLU A 1 99 ? 24.542 -4.247 -13.909 1.00 77.62 99 GLU A O 1
ATOM 755 N N . GLU A 1 100 ? 22.355 -3.765 -13.852 1.00 79.81 100 GLU A N 1
ATOM 756 C CA . GLU A 1 100 ? 22.180 -3.724 -15.309 1.00 79.81 100 GLU A CA 1
ATOM 757 C C . GLU A 1 100 ? 22.019 -2.295 -15.847 1.00 79.81 100 GLU A C 1
ATOM 759 O O . GLU A 1 100 ? 21.995 -2.103 -17.063 1.00 79.81 100 GLU A O 1
ATOM 764 N N . PHE A 1 101 ? 21.914 -1.285 -14.977 1.00 77.31 101 PHE A N 1
ATOM 765 C CA . PHE A 1 101 ? 21.550 0.073 -15.386 1.00 77.31 101 PHE A CA 1
ATOM 766 C C . PHE A 1 101 ? 22.564 0.659 -16.376 1.00 77.31 101 PHE A C 1
ATOM 768 O O . PHE A 1 101 ? 22.191 1.134 -17.452 1.00 77.31 101 PHE A O 1
ATOM 775 N N . ASP A 1 102 ? 23.854 0.533 -16.073 1.00 74.31 102 ASP A N 1
ATOM 776 C CA . ASP A 1 102 ? 24.910 1.102 -16.908 1.00 74.31 102 ASP A CA 1
ATOM 777 C C . ASP A 1 102 ? 24.984 0.443 -18.284 1.00 74.31 102 ASP A C 1
ATOM 779 O O . ASP A 1 102 ? 25.133 1.119 -19.301 1.00 74.31 102 ASP A O 1
ATOM 783 N N . SER A 1 103 ? 24.873 -0.884 -18.339 1.00 77.81 103 SER A N 1
ATOM 784 C CA . SER A 1 103 ? 25.031 -1.633 -19.589 1.00 77.81 103 SER A CA 1
ATOM 785 C C . SER A 1 103 ? 23.790 -1.566 -20.481 1.00 77.81 103 SER A C 1
ATOM 787 O O . SER A 1 103 ? 23.928 -1.525 -21.704 1.00 77.81 103 SER A O 1
ATOM 789 N N . VAL A 1 104 ? 22.593 -1.519 -19.888 1.00 78.50 104 VAL A N 1
ATOM 790 C CA . VAL A 1 104 ? 21.316 -1.553 -20.614 1.00 78.50 104 VAL A CA 1
ATOM 791 C C . VAL A 1 104 ? 20.801 -0.152 -20.943 1.00 78.50 104 VAL A C 1
ATOM 793 O O . VAL A 1 104 ? 20.249 0.049 -22.022 1.00 78.50 104 VAL A O 1
ATOM 796 N N . VAL A 1 105 ? 20.986 0.821 -20.046 1.00 73.94 105 VAL A N 1
ATOM 797 C CA . VAL A 1 105 ? 20.442 2.180 -20.200 1.00 73.94 105 VAL A CA 1
ATOM 798 C C . VAL A 1 105 ? 21.530 3.164 -20.633 1.00 73.94 105 VAL A C 1
ATOM 800 O O . VAL A 1 105 ? 21.366 3.852 -21.642 1.00 73.94 105 VAL A O 1
ATOM 803 N N . LEU A 1 106 ? 22.662 3.223 -19.923 1.00 73.88 106 LEU A N 1
ATOM 804 C CA . LEU A 1 106 ? 23.698 4.234 -20.188 1.00 73.88 106 LEU A CA 1
ATOM 805 C C . LEU A 1 106 ? 24.623 3.890 -21.361 1.00 73.88 106 LEU A C 1
ATOM 807 O O . LEU A 1 106 ? 25.081 4.790 -22.057 1.00 73.88 106 LEU A O 1
ATOM 811 N N . GLY A 1 107 ? 24.908 2.617 -21.617 1.00 72.94 107 GLY A N 1
ATOM 812 C CA . GLY A 1 107 ? 25.783 2.198 -22.714 1.00 72.94 107 GLY A CA 1
ATOM 813 C C . GLY A 1 107 ? 25.243 2.598 -24.094 1.00 72.94 107 GLY A C 1
ATOM 814 O O . GLY A 1 107 ? 25.945 3.289 -24.834 1.00 72.94 107 GLY A O 1
ATOM 815 N N . PRO A 1 108 ? 24.005 2.208 -24.450 1.00 69.25 108 PRO A N 1
ATOM 816 C CA . PRO A 1 108 ? 23.441 2.490 -25.770 1.00 69.25 108 PRO A CA 1
ATOM 817 C C . PRO A 1 108 ? 22.920 3.927 -25.931 1.00 69.25 108 PRO A C 1
ATOM 819 O O . PRO A 1 108 ? 22.804 4.403 -27.061 1.00 69.25 108 PRO A O 1
ATOM 822 N N . HIS A 1 109 ? 22.591 4.617 -24.829 1.00 68.00 109 HIS A N 1
ATOM 823 C CA . HIS A 1 109 ? 21.856 5.892 -24.868 1.00 68.00 109 HIS A CA 1
ATOM 824 C C . HIS A 1 109 ? 22.481 7.032 -24.039 1.00 68.00 109 HIS A C 1
ATOM 826 O O . HIS A 1 109 ? 22.017 8.172 -24.117 1.00 68.00 109 HIS A O 1
ATOM 832 N N . GLY A 1 110 ? 23.522 6.764 -23.247 1.00 62.19 110 GLY A N 1
ATOM 833 C CA . GLY A 1 110 ? 24.132 7.733 -22.335 1.00 62.19 110 GLY A CA 1
ATOM 834 C C . GLY A 1 110 ? 25.077 8.717 -23.026 1.00 62.19 110 GLY A C 1
ATOM 835 O O . GLY A 1 110 ? 25.899 8.353 -23.869 1.00 62.19 110 GLY A O 1
ATOM 836 N N . LYS A 1 111 ? 24.995 9.989 -22.625 1.00 58.66 111 LYS A N 1
ATOM 837 C CA . LYS A 1 111 ? 26.035 11.001 -22.883 1.00 58.66 111 LYS A CA 1
ATOM 838 C C . LYS A 1 111 ? 27.060 10.950 -21.741 1.00 58.66 111 LYS A C 1
ATOM 840 O O . LYS A 1 111 ? 26.810 10.334 -20.711 1.00 58.66 111 LYS A O 1
ATOM 845 N N . SER A 1 112 ? 28.213 11.608 -21.879 1.00 54.81 112 SER A N 1
ATOM 846 C CA . SER A 1 112 ? 29.254 11.606 -20.831 1.00 54.81 112 SER A CA 1
ATOM 847 C C . SER A 1 112 ? 28.748 12.070 -19.456 1.00 54.81 112 SER A C 1
ATOM 849 O O . SER A 1 112 ? 29.194 11.538 -18.449 1.00 54.81 112 SER A O 1
ATOM 851 N N . SER A 1 113 ? 27.773 12.986 -19.414 1.00 54.81 113 SER A N 1
ATOM 852 C CA . SER A 1 113 ? 27.143 13.473 -18.176 1.00 54.81 113 SER A CA 1
ATOM 853 C C . SER A 1 113 ? 26.270 12.430 -17.466 1.00 54.81 113 SER A C 1
ATOM 855 O O . SER A 1 113 ? 26.020 12.547 -16.277 1.00 54.81 113 SER A O 1
ATOM 857 N N . SER A 1 114 ? 25.795 11.407 -18.181 1.00 58.12 114 SER A N 1
ATOM 858 C CA . SER A 1 114 ? 24.903 10.373 -17.641 1.00 58.12 114 SER A CA 1
ATOM 859 C C . SER A 1 114 ? 25.639 9.357 -16.763 1.00 58.12 114 SER A C 1
ATOM 861 O O . SER A 1 114 ? 25.018 8.696 -15.939 1.00 58.12 114 SER A O 1
ATOM 863 N N . LYS A 1 115 ? 26.959 9.221 -16.951 1.00 58.25 115 LYS A N 1
ATOM 864 C CA . LYS A 1 115 ? 27.808 8.329 -16.149 1.00 58.25 115 LYS A CA 1
ATOM 865 C C . LYS A 1 115 ? 28.104 8.902 -14.762 1.00 58.25 115 LYS A C 1
ATOM 867 O O . LYS A 1 115 ? 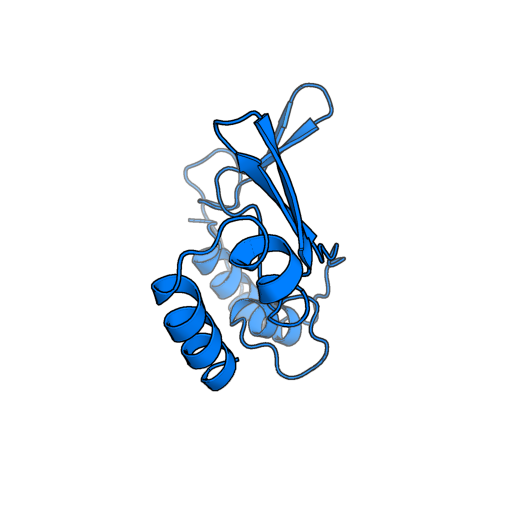28.091 8.151 -13.801 1.00 58.25 115 LYS A O 1
ATOM 872 N N . GLU A 1 116 ? 28.286 10.220 -14.654 1.00 59.03 116 GLU A N 1
ATOM 873 C CA . GLU A 1 116 ? 28.513 10.894 -13.364 1.00 59.03 116 GLU A CA 1
ATOM 874 C C . GLU A 1 116 ? 27.287 10.793 -12.432 1.00 59.03 116 GLU A C 1
ATOM 876 O O . GLU A 1 116 ? 27.444 10.564 -11.237 1.00 59.03 116 GLU A O 1
ATOM 881 N N . GLU A 1 117 ? 26.062 10.892 -12.966 1.00 57.41 117 GLU A N 1
ATOM 882 C CA . GLU A 1 117 ? 24.829 10.674 -12.184 1.00 57.41 117 GLU A CA 1
ATOM 883 C C . GLU A 1 117 ? 24.615 9.200 -11.796 1.00 57.41 117 GLU A C 1
ATOM 885 O O . GLU A 1 117 ? 24.080 8.919 -10.719 1.00 57.41 117 GLU A O 1
ATOM 890 N N . GLY A 1 118 ? 25.034 8.258 -12.651 1.00 59.25 118 GLY A N 1
ATOM 891 C CA . GLY A 1 118 ? 24.979 6.819 -12.370 1.00 59.25 118 GLY A CA 1
ATOM 892 C C . GLY A 1 118 ? 25.877 6.428 -11.196 1.00 59.25 118 GLY A C 1
ATOM 893 O O . GLY A 1 118 ? 25.397 5.806 -10.248 1.00 59.25 118 GLY A O 1
ATOM 894 N N . ASP A 1 119 ? 27.134 6.879 -11.213 1.00 61.25 119 ASP A N 1
ATOM 895 C CA . ASP A 1 119 ? 28.098 6.647 -10.128 1.00 61.25 119 ASP A CA 1
ATOM 896 C C . ASP A 1 119 ? 27.615 7.254 -8.799 1.00 61.25 119 ASP A C 1
ATOM 898 O O . ASP A 1 119 ? 27.672 6.595 -7.762 1.00 61.25 119 ASP A O 1
ATOM 902 N N . ALA A 1 120 ? 27.054 8.470 -8.825 1.00 59.12 120 ALA A N 1
ATOM 903 C CA . ALA A 1 120 ? 26.495 9.105 -7.630 1.00 59.12 120 ALA A CA 1
ATOM 904 C C . ALA A 1 120 ? 25.283 8.343 -7.067 1.00 59.12 120 ALA A C 1
ATOM 906 O O . ALA A 1 120 ? 25.094 8.294 -5.857 1.00 59.12 120 ALA A O 1
ATOM 907 N N . SER A 1 121 ? 24.458 7.731 -7.921 1.00 54.50 121 SER A N 1
ATOM 908 C CA . SER A 1 121 ? 23.255 6.999 -7.495 1.00 54.50 121 SER A CA 1
ATOM 909 C C . SER A 1 121 ? 23.572 5.649 -6.843 1.00 54.50 121 SER A C 1
ATOM 911 O O . SER A 1 121 ? 22.782 5.173 -6.027 1.00 54.50 121 SER A O 1
ATOM 913 N N . GLN A 1 122 ? 24.720 5.039 -7.164 1.00 55.34 122 GLN A N 1
ATOM 914 C CA . GLN A 1 122 ? 25.176 3.804 -6.513 1.00 55.34 122 GLN A CA 1
ATOM 915 C C . GLN A 1 122 ? 25.707 4.030 -5.091 1.00 55.34 122 GLN A C 1
ATOM 917 O O . GLN A 1 122 ? 25.740 3.088 -4.308 1.00 55.34 122 GLN A O 1
ATOM 922 N N . GLU A 1 123 ? 26.069 5.262 -4.723 1.00 50.59 123 GLU A N 1
ATOM 923 C CA . GLU A 1 123 ? 26.467 5.612 -3.350 1.00 50.59 123 GLU A CA 1
ATOM 924 C C . GLU A 1 123 ? 25.282 5.655 -2.361 1.00 50.59 123 GLU A C 1
ATOM 926 O O . GLU A 1 123 ? 25.495 5.622 -1.149 1.00 50.59 123 GLU A O 1
ATOM 931 N N . PHE A 1 124 ? 24.038 5.714 -2.858 1.00 41.66 124 PHE A N 1
ATOM 932 C CA . PHE A 1 124 ? 22.818 5.856 -2.044 1.00 41.66 124 PHE A CA 1
ATOM 933 C C . PHE A 1 124 ? 21.894 4.622 -2.042 1.00 41.66 124 PHE A C 1
ATOM 935 O O . PHE A 1 124 ? 20.834 4.680 -1.411 1.00 41.66 124 PHE A O 1
ATOM 942 N N . ALA A 1 125 ? 22.258 3.544 -2.746 1.00 37.41 125 ALA A N 1
ATOM 943 C CA . ALA A 1 125 ? 21.499 2.288 -2.830 1.00 37.41 125 ALA A CA 1
ATOM 944 C C . ALA A 1 125 ? 22.093 1.207 -1.915 1.00 37.41 125 ALA A C 1
ATOM 946 O O . ALA A 1 125 ? 21.289 0.458 -1.312 1.00 37.41 125 ALA A O 1
#

Foldseek 3Di:
DQAPVQVLVQLLCVLVPDDDDDDDPDPDHHVQQDWDDDPNDIDGNDCPDDPQLPDPPDGPDVVSVSCVSSVHRDDDDDDFWDKDQDPVRDIFIAGPDLPCCCVGPCVVPNDPVRVVVSVVVVVVD

Organism: NCBI:txid210454

Sequence (125 aa):
GSGLAGLSCAALLSHVGRTVLVVESHDAPGGCAHTWERRGFHFESGPSLYSGFSLKDGSPNPLKNVFQIIEEEPEWIQYDRWGTVLPDGSKFAAKIGPEEFDSVVLGPHGKSSSKEEGDASQEFA

InterPro domains:
  IPR036188 FAD/NAD(P)-binding domain superfamily [G3DSA:3.50.50.60] (1-116)
  IPR036188 FAD/NAD(P)-binding domain superfamily [SSF51905] (1-97)
  IPR045892 Prolycopene isomerase-like [PTHR46313] (1-109)

Radius of gyration: 19.77 Å; chains: 1; bounding box: 48×26×52 Å

Secondary structure (DSSP, 8-state):
--BHHHHHHHHHHHHTT-------SSSSSBGGG-EEEETTEEEESS----SSTT-SS--S-HHHHHHHHTT---------EEEEE-TTS-EEEEESSSTTHIIIIIHHH--HHHHHHHHHHHT--

pLDDT: mean 84.68, std 13.48, range [37.41, 98.5]